Protein AF-A0A350IP08-F1 (afdb_monomer_lite)

Sequence (88 aa):
MPTPLLARRTGTVRVDGVWLQGQLDLRLLTLTAFAAEVPCDVATLRKALASGSISRRKAGDIFQALRRLPIEDGEIAYLLGVRQKTLL

Structure (mmCIF, N/CA/C/O backbone):
data_AF-A0A350IP08-F1
#
_entry.id   AF-A0A350IP08-F1
#
loop_
_atom_site.group_PDB
_atom_site.id
_atom_site.type_symbol
_atom_site.label_atom_id
_atom_site.label_alt_id
_atom_site.label_comp_id
_atom_site.label_asym_id
_atom_site.label_entity_id
_atom_site.label_seq_id
_atom_site.pdbx_PDB_ins_code
_atom_site.Cartn_x
_atom_site.Cartn_y
_atom_site.Cartn_z
_atom_site.occupancy
_atom_site.B_iso_or_equiv
_atom_site.auth_seq_id
_atom_site.auth_comp_id
_atom_site.auth_asym_id
_atom_site.auth_atom_id
_atom_site.pdbx_PDB_model_num
ATOM 1 N N . MET A 1 1 ? 44.537 -1.861 -1.650 1.00 40.47 1 MET A N 1
ATOM 2 C CA . MET A 1 1 ? 43.494 -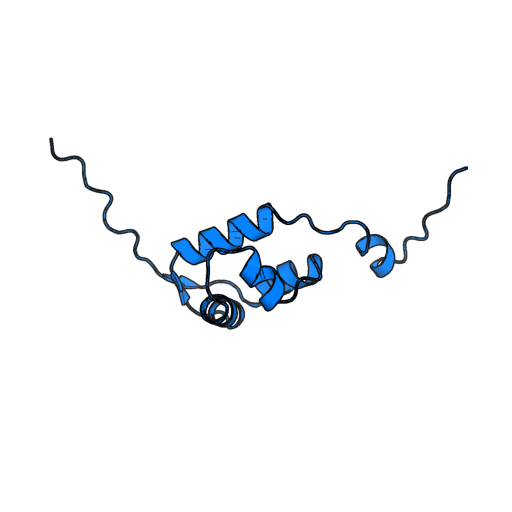2.901 -1.773 1.00 40.47 1 MET A CA 1
ATOM 3 C C . MET A 1 1 ? 42.216 -2.228 -2.237 1.00 40.47 1 MET A C 1
ATOM 5 O O . MET A 1 1 ? 41.800 -1.298 -1.558 1.00 40.47 1 MET A O 1
ATOM 9 N N . PRO A 1 2 ? 41.636 -2.591 -3.391 1.00 39.31 2 PRO A N 1
ATOM 10 C CA . PRO A 1 2 ? 40.382 -1.991 -3.812 1.00 39.31 2 PRO A CA 1
ATOM 11 C C . PRO A 1 2 ? 39.272 -2.531 -2.910 1.00 39.31 2 PRO A C 1
ATOM 13 O O . PRO A 1 2 ? 38.986 -3.727 -2.904 1.00 39.31 2 PRO A O 1
ATOM 16 N N . THR A 1 3 ? 38.672 -1.650 -2.115 1.00 37.91 3 THR A N 1
ATOM 17 C CA . THR A 1 3 ? 37.397 -1.899 -1.444 1.00 37.91 3 THR A CA 1
ATOM 18 C C . THR A 1 3 ? 36.431 -2.410 -2.511 1.00 37.91 3 THR A C 1
ATOM 20 O O . THR A 1 3 ? 36.274 -1.722 -3.525 1.00 37.91 3 THR A O 1
ATOM 23 N N . PRO A 1 4 ? 35.803 -3.590 -2.366 1.00 42.56 4 PRO A N 1
ATOM 24 C CA . PRO A 1 4 ? 34.784 -3.988 -3.314 1.00 42.56 4 PRO A CA 1
ATOM 25 C C . PRO A 1 4 ? 33.655 -2.974 -3.158 1.00 42.56 4 PRO A C 1
ATOM 27 O O . PRO A 1 4 ? 32.928 -2.984 -2.165 1.00 42.56 4 PRO A O 1
ATOM 30 N N . LEU A 1 5 ? 33.570 -2.038 -4.106 1.00 44.38 5 LEU A N 1
ATOM 31 C CA . LEU A 1 5 ? 32.436 -1.145 -4.267 1.00 44.38 5 LEU A CA 1
ATOM 32 C C . LEU A 1 5 ? 31.211 -2.046 -4.308 1.00 44.38 5 LEU A C 1
ATOM 34 O O . LEU A 1 5 ? 31.026 -2.768 -5.286 1.00 44.38 5 LEU A O 1
ATOM 38 N N . LEU A 1 6 ? 30.469 -2.052 -3.195 1.00 44.69 6 LEU A N 1
ATOM 39 C CA . LEU A 1 6 ? 29.225 -2.770 -2.945 1.00 44.69 6 LEU A CA 1
ATOM 40 C C . LEU A 1 6 ? 28.515 -3.050 -4.264 1.00 44.69 6 LEU A C 1
ATOM 42 O O . LEU A 1 6 ? 27.853 -2.173 -4.824 1.00 44.69 6 LEU A O 1
ATOM 46 N N . ALA A 1 7 ? 28.723 -4.263 -4.777 1.00 43.38 7 ALA A N 1
ATOM 47 C CA . ALA A 1 7 ? 28.179 -4.687 -6.046 1.00 43.38 7 ALA A CA 1
ATOM 48 C C . ALA A 1 7 ? 26.668 -4.458 -5.992 1.00 43.38 7 ALA A C 1
ATOM 50 O O . ALA A 1 7 ? 25.961 -5.059 -5.180 1.00 43.38 7 ALA A O 1
ATOM 51 N N . ARG A 1 8 ? 26.228 -3.491 -6.802 1.00 52.41 8 ARG A N 1
ATOM 52 C CA . ARG A 1 8 ? 24.853 -3.117 -7.138 1.00 52.41 8 ARG A CA 1
ATOM 53 C C . ARG A 1 8 ? 23.817 -4.126 -6.627 1.00 52.41 8 ARG A C 1
ATOM 55 O O . ARG A 1 8 ? 23.429 -5.050 -7.334 1.00 52.41 8 ARG A O 1
ATOM 62 N N . ARG A 1 9 ? 23.271 -3.904 -5.427 1.00 56.72 9 ARG A N 1
ATOM 63 C CA . ARG A 1 9 ? 22.028 -4.564 -4.981 1.00 56.72 9 ARG A CA 1
ATOM 64 C C . ARG A 1 9 ? 20.812 -3.917 -5.663 1.00 56.72 9 ARG A C 1
ATOM 66 O O . ARG A 1 9 ? 19.838 -3.555 -5.012 1.00 56.72 9 ARG A O 1
ATOM 73 N N . THR A 1 10 ? 20.852 -3.762 -6.985 1.00 61.28 10 THR A N 1
ATOM 74 C CA . THR A 1 10 ? 19.702 -3.379 -7.817 1.00 61.28 10 THR A CA 1
ATOM 75 C C . THR A 1 10 ? 18.872 -4.624 -8.109 1.00 61.28 10 THR A C 1
ATOM 77 O O . THR A 1 10 ? 18.828 -5.113 -9.231 1.00 61.28 10 THR A O 1
ATOM 80 N N . GLY A 1 11 ? 18.271 -5.185 -7.061 1.00 82.75 11 GLY A N 1
ATOM 81 C CA . GLY A 1 11 ? 17.327 -6.292 -7.174 1.00 82.75 11 GLY A CA 1
ATOM 82 C C . GLY A 1 11 ? 15.895 -5.785 -7.080 1.00 82.75 11 GLY A C 1
ATOM 83 O O . GLY A 1 11 ? 15.608 -4.849 -6.324 1.00 82.75 11 GLY A O 1
ATOM 84 N N . THR A 1 12 ? 14.990 -6.418 -7.820 1.00 89.19 12 THR A N 1
ATOM 85 C CA . THR A 1 12 ? 13.558 -6.291 -7.557 1.00 89.19 12 THR A CA 1
ATOM 86 C C . THR A 1 12 ? 13.118 -7.331 -6.535 1.00 89.19 12 THR A C 1
ATOM 88 O O . THR A 1 12 ? 13.652 -8.437 -6.501 1.00 89.19 12 THR A O 1
ATOM 91 N N . VAL A 1 13 ? 12.140 -6.984 -5.711 1.00 90.62 13 VAL A N 1
ATOM 92 C CA . VAL A 1 13 ? 11.479 -7.882 -4.764 1.00 90.62 13 VAL A CA 1
ATOM 93 C C . VAL A 1 13 ? 9.980 -7.829 -5.013 1.00 90.62 13 VAL A C 1
ATOM 95 O O . VAL A 1 13 ? 9.446 -6.777 -5.370 1.00 90.62 13 VAL A O 1
ATOM 98 N N . ARG A 1 14 ? 9.309 -8.965 -4.841 1.00 88.56 14 ARG A N 1
ATOM 99 C CA . ARG A 1 14 ? 7.851 -9.013 -4.792 1.00 88.56 14 ARG A CA 1
ATOM 100 C C . ARG A 1 14 ? 7.416 -8.613 -3.386 1.00 88.56 14 ARG A C 1
ATOM 102 O O . ARG A 1 14 ? 7.947 -9.141 -2.412 1.00 88.56 14 ARG A O 1
ATOM 109 N N . VAL A 1 15 ? 6.488 -7.670 -3.304 1.00 86.81 15 VAL A N 1
ATOM 110 C CA . VAL A 1 15 ? 5.779 -7.346 -2.063 1.00 86.81 15 VAL A CA 1
ATOM 111 C C . VAL A 1 15 ? 4.502 -8.174 -2.040 1.00 86.81 15 VAL A C 1
ATOM 113 O O . VAL A 1 15 ? 3.887 -8.368 -3.086 1.00 86.81 15 VAL A O 1
ATOM 116 N N . ASP A 1 16 ? 4.132 -8.692 -0.874 1.00 88.56 16 ASP A N 1
ATOM 117 C CA . ASP A 1 16 ? 2.820 -9.299 -0.681 1.00 88.56 16 ASP A CA 1
ATOM 118 C C . ASP A 1 16 ? 1.774 -8.178 -0.615 1.00 88.56 16 ASP A C 1
ATOM 120 O O . ASP A 1 16 ? 1.741 -7.389 0.333 1.00 88.56 16 ASP A O 1
ATOM 124 N N . GLY A 1 17 ? 0.964 -8.076 -1.669 1.00 87.88 17 GLY A N 1
ATOM 125 C CA . GLY A 1 17 ? -0.055 -7.045 -1.795 1.00 87.88 17 GLY A CA 1
ATOM 126 C C . GLY A 1 17 ? -1.192 -7.178 -0.784 1.00 87.88 17 GLY A C 1
ATOM 127 O O . GLY A 1 17 ? -1.712 -6.160 -0.336 1.00 87.88 17 GLY A O 1
ATOM 128 N N . VAL A 1 18 ? -1.533 -8.406 -0.372 1.00 91.25 18 VAL A N 1
ATOM 129 C CA . VAL A 1 18 ? -2.573 -8.660 0.639 1.00 91.25 18 VAL A CA 1
ATOM 130 C C . VAL A 1 18 ? -2.081 -8.194 2.003 1.00 91.25 18 VAL A C 1
ATOM 132 O O . VAL A 1 18 ? -2.791 -7.481 2.710 1.00 91.25 18 VAL A O 1
ATOM 135 N N . TRP A 1 19 ? -0.835 -8.529 2.344 1.00 91.31 19 TRP A N 1
ATOM 136 C CA . TRP A 1 19 ? -0.199 -8.019 3.557 1.00 91.31 19 TRP A CA 1
ATOM 137 C C . TRP A 1 19 ? -0.130 -6.486 3.562 1.00 91.31 19 TRP A C 1
ATOM 139 O O . TRP A 1 19 ? -0.474 -5.861 4.565 1.00 91.31 19 TRP A O 1
ATOM 149 N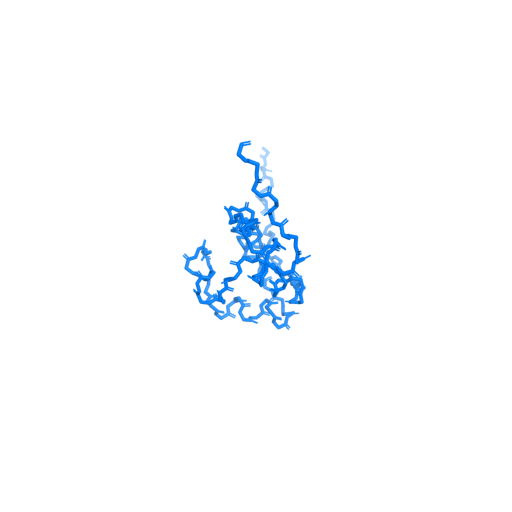 N . LEU A 1 20 ? 0.287 -5.874 2.447 1.00 90.44 20 LEU A N 1
ATOM 150 C CA . LEU A 1 20 ? 0.395 -4.419 2.342 1.00 90.44 20 LEU A CA 1
ATOM 151 C C . LEU A 1 20 ? -0.970 -3.743 2.504 1.00 90.44 20 LEU A C 1
ATOM 153 O O . LEU A 1 20 ? -1.065 -2.766 3.242 1.00 90.44 20 LEU A O 1
ATOM 157 N N . GLN A 1 21 ? -2.017 -4.276 1.868 1.00 91.38 21 GLN A N 1
ATOM 158 C CA . GLN A 1 21 ? -3.381 -3.775 2.031 1.00 91.38 21 GLN A CA 1
ATOM 159 C C . GLN A 1 21 ? -3.822 -3.855 3.497 1.00 91.38 21 GLN A C 1
ATOM 161 O O . GLN A 1 21 ? -4.233 -2.844 4.055 1.00 91.38 21 GLN A O 1
ATOM 166 N N . GLY A 1 22 ? -3.617 -4.997 4.162 1.00 89.00 22 GLY A N 1
ATOM 167 C CA . GLY A 1 22 ? -3.959 -5.144 5.578 1.00 89.00 22 GLY A CA 1
ATOM 168 C C . GLY A 1 22 ? -3.227 -4.150 6.488 1.00 89.00 22 GLY A C 1
ATOM 169 O O . GLY A 1 22 ? -3.798 -3.662 7.457 1.00 89.00 22 GLY A O 1
ATOM 170 N N . GLN A 1 23 ? -1.976 -3.789 6.176 1.00 89.12 23 GLN A N 1
ATOM 171 C CA . GLN A 1 23 ? -1.250 -2.760 6.932 1.00 89.12 23 GLN A CA 1
ATOM 172 C C . GLN A 1 23 ? -1.821 -1.349 6.748 1.00 89.12 23 GLN A C 1
ATOM 174 O O . GLN A 1 23 ? -1.741 -0.549 7.684 1.00 89.12 23 GLN A O 1
ATOM 179 N N . LEU A 1 24 ? -2.355 -1.042 5.565 1.00 90.12 24 LEU A N 1
ATOM 180 C CA . LEU A 1 24 ? -3.029 0.225 5.290 1.00 90.12 24 LEU A CA 1
ATOM 181 C C . LEU A 1 24 ? -4.393 0.280 5.978 1.00 90.12 24 LEU A C 1
ATOM 183 O O . LEU A 1 24 ? -4.692 1.276 6.632 1.00 90.12 24 LEU A O 1
ATOM 187 N N . ASP A 1 25 ? -5.156 -0.811 5.911 1.00 89.38 25 ASP A N 1
ATOM 188 C CA . ASP A 1 25 ? -6.474 -0.926 6.539 1.00 89.38 25 ASP A CA 1
ATOM 189 C C . ASP A 1 25 ? -6.383 -0.771 8.061 1.00 89.38 25 ASP A C 1
ATOM 191 O O . ASP A 1 25 ? -7.136 -0.001 8.648 1.00 89.38 25 ASP A O 1
ATOM 195 N N . LEU A 1 26 ? -5.394 -1.411 8.699 1.00 86.69 26 LEU A N 1
ATOM 196 C CA . LEU A 1 26 ? -5.132 -1.264 10.139 1.00 86.69 26 LEU A CA 1
ATOM 197 C C . LEU A 1 26 ? -4.836 0.181 10.564 1.00 86.69 26 LEU A C 1
ATOM 199 O O . LEU A 1 26 ? -4.974 0.516 11.733 1.00 86.69 26 LEU A O 1
ATOM 203 N N . ARG A 1 27 ? -4.387 1.026 9.636 1.00 86.88 27 ARG A N 1
ATOM 204 C CA . ARG A 1 27 ? -4.066 2.436 9.888 1.00 86.88 27 ARG A CA 1
ATOM 205 C C . ARG A 1 27 ? -5.124 3.380 9.331 1.00 86.88 27 ARG A C 1
ATOM 207 O O . ARG A 1 27 ? -4.905 4.584 9.354 1.00 86.88 27 ARG A O 1
ATOM 214 N N . LEU A 1 28 ? -6.213 2.843 8.771 1.00 87.38 28 LEU A N 1
ATOM 215 C CA . LEU A 1 28 ? -7.258 3.604 8.079 1.00 87.38 28 LEU A CA 1
ATOM 216 C C . LEU A 1 28 ? -6.686 4.528 6.989 1.00 87.38 28 LEU A C 1
ATOM 218 O O . LEU A 1 28 ? -7.242 5.578 6.664 1.00 87.38 28 LEU A O 1
ATOM 222 N N . LEU A 1 29 ? -5.547 4.140 6.410 1.00 87.94 29 LEU A N 1
ATOM 223 C CA . LEU A 1 29 ? -4.832 4.952 5.440 1.00 87.94 29 LEU A CA 1
ATOM 224 C C . LEU A 1 29 ? -5.224 4.550 4.030 1.00 87.94 29 LEU A C 1
ATOM 226 O O . LEU A 1 29 ? -5.015 3.423 3.586 1.00 87.94 29 LEU A O 1
ATOM 230 N N . THR A 1 30 ? -5.710 5.523 3.265 1.00 90.19 30 THR A N 1
ATOM 231 C CA . THR A 1 30 ? -5.824 5.346 1.818 1.00 90.19 30 THR A CA 1
ATOM 232 C C . THR A 1 30 ? -4.436 5.231 1.189 1.00 90.19 30 THR A C 1
ATOM 234 O O . THR A 1 30 ? -3.457 5.797 1.683 1.00 90.19 30 THR A O 1
ATOM 237 N N . LEU A 1 31 ? -4.347 4.563 0.036 1.00 89.62 31 LEU A N 1
ATOM 238 C CA . LEU A 1 31 ? -3.097 4.473 -0.724 1.00 89.62 31 LEU A CA 1
ATOM 239 C C . LEU A 1 31 ? -2.495 5.857 -1.017 1.00 89.62 31 LEU A C 1
ATOM 241 O O . LEU A 1 31 ? -1.280 6.026 -0.993 1.00 89.62 31 LEU A O 1
ATOM 245 N N . THR A 1 32 ? -3.347 6.838 -1.314 1.00 89.69 32 THR A N 1
ATOM 246 C CA . THR A 1 32 ? -2.947 8.206 -1.656 1.00 89.69 32 THR A CA 1
ATOM 247 C C . THR A 1 32 ? -2.402 8.951 -0.442 1.00 89.69 32 THR A C 1
ATOM 249 O O . THR A 1 32 ? -1.394 9.637 -0.568 1.00 89.69 32 THR A O 1
ATOM 252 N N . ALA A 1 33 ? -3.030 8.780 0.727 1.00 88.25 33 ALA A N 1
ATOM 253 C CA . ALA A 1 33 ? -2.533 9.334 1.984 1.00 88.25 33 ALA A CA 1
ATOM 254 C C . ALA A 1 33 ? -1.188 8.701 2.362 1.00 88.25 33 ALA A C 1
ATOM 256 O O . ALA A 1 33 ? -0.227 9.407 2.640 1.00 88.25 33 ALA A O 1
ATOM 257 N N . PHE A 1 34 ? -1.071 7.375 2.253 1.00 90.88 34 PHE A N 1
ATOM 258 C CA . PHE A 1 34 ? 0.194 6.686 2.497 1.00 90.88 34 PHE A CA 1
ATOM 259 C C . PHE A 1 34 ? 1.300 7.115 1.520 1.00 90.88 34 PHE A C 1
ATOM 261 O O . PHE A 1 34 ? 2.452 7.256 1.915 1.00 90.88 34 PHE A O 1
ATOM 268 N N . ALA A 1 35 ? 0.969 7.381 0.254 1.00 91.25 35 ALA A N 1
ATOM 269 C CA . ALA A 1 35 ? 1.933 7.872 -0.730 1.00 91.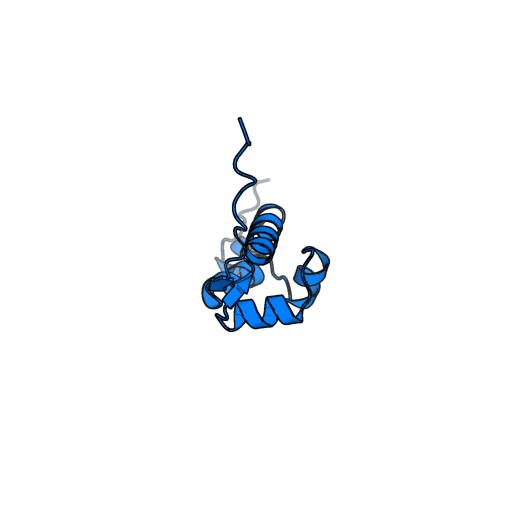25 35 ALA A CA 1
ATOM 270 C C . ALA A 1 35 ? 2.543 9.237 -0.375 1.00 91.25 35 ALA A C 1
ATOM 272 O O . ALA A 1 35 ? 3.648 9.523 -0.824 1.00 91.25 35 ALA A O 1
ATOM 273 N N . ALA A 1 36 ? 1.856 10.065 0.419 1.00 88.88 36 ALA A N 1
ATOM 274 C CA . ALA A 1 36 ? 2.414 11.323 0.912 1.00 88.88 36 ALA A CA 1
ATOM 275 C C . AL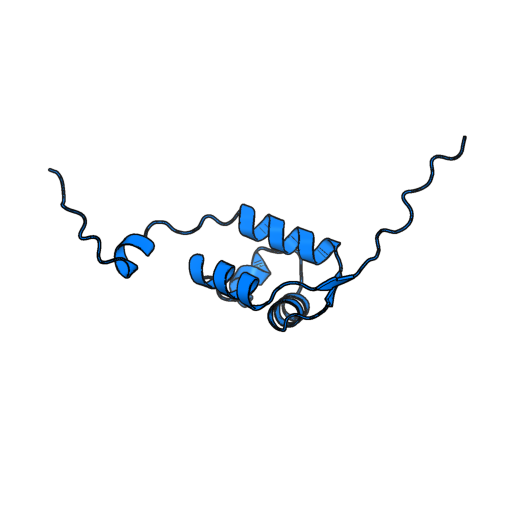A A 1 36 ? 3.517 11.100 1.966 1.00 88.88 36 ALA A C 1
ATOM 277 O O . ALA A 1 36 ? 4.428 11.914 2.086 1.00 88.88 36 ALA A O 1
ATOM 278 N N . GLU A 1 37 ? 3.471 9.967 2.673 1.00 85.81 37 GLU A N 1
ATOM 279 C CA . GLU A 1 37 ? 4.380 9.621 3.775 1.00 85.81 37 GLU A CA 1
ATOM 280 C C . GLU A 1 37 ? 5.614 8.824 3.325 1.00 85.81 37 GLU A C 1
ATOM 282 O O . GLU A 1 37 ? 6.574 8.647 4.082 1.00 85.81 37 GLU A O 1
ATOM 287 N N . VAL A 1 38 ? 5.606 8.308 2.092 1.00 88.50 38 VAL A N 1
ATOM 288 C CA . VAL A 1 38 ? 6.680 7.458 1.568 1.00 88.50 38 VAL A CA 1
ATOM 289 C C . VAL A 1 38 ? 7.382 8.163 0.412 1.00 88.50 38 VAL A C 1
ATOM 291 O O . VAL A 1 38 ? 6.714 8.671 -0.485 1.00 88.50 38 VAL A O 1
ATOM 294 N N . PRO A 1 39 ? 8.725 8.121 0.326 1.00 83.44 39 PRO A N 1
ATOM 295 C CA . PRO A 1 39 ? 9.464 8.583 -0.849 1.00 83.44 39 PRO A CA 1
ATOM 296 C C . PRO A 1 39 ? 9.315 7.608 -2.038 1.00 83.44 39 PRO A C 1
ATOM 298 O O . PRO A 1 39 ? 10.293 7.133 -2.620 1.00 83.44 39 PRO A O 1
ATOM 301 N N . CYS A 1 40 ? 8.078 7.275 -2.407 1.00 82.81 40 CYS A N 1
ATOM 302 C CA . CYS A 1 40 ? 7.741 6.481 -3.577 1.00 82.81 40 CYS A CA 1
ATOM 303 C C . CYS A 1 40 ? 6.423 6.958 -4.200 1.00 82.81 40 CYS A C 1
ATOM 305 O O . CYS A 1 40 ? 5.501 7.394 -3.523 1.00 82.81 40 CYS A O 1
ATOM 307 N N . ASP A 1 41 ? 6.343 6.869 -5.520 1.00 87.19 41 ASP A N 1
ATOM 308 C CA . ASP A 1 41 ? 5.192 7.279 -6.311 1.00 87.19 41 ASP A CA 1
ATOM 309 C C . ASP A 1 41 ? 4.003 6.317 -6.157 1.00 87.19 41 ASP A C 1
ATOM 311 O O . ASP A 1 41 ? 4.171 5.099 -6.032 1.00 87.19 41 ASP A O 1
ATOM 315 N N . VAL A 1 42 ? 2.784 6.856 -6.275 1.00 90.88 42 VAL A N 1
ATOM 316 C CA . VAL A 1 42 ? 1.525 6.088 -6.202 1.00 90.88 42 VAL A CA 1
ATOM 317 C C . VAL A 1 42 ? 1.523 4.909 -7.182 1.00 90.88 42 VAL A C 1
ATOM 319 O O . VAL A 1 42 ? 1.009 3.840 -6.859 1.00 90.88 42 VAL A O 1
ATOM 322 N N . ALA A 1 43 ? 2.129 5.055 -8.366 1.00 92.56 43 ALA A N 1
ATOM 323 C CA . ALA A 1 43 ? 2.220 3.971 -9.343 1.00 92.56 43 ALA A CA 1
ATOM 324 C C . ALA A 1 43 ? 3.044 2.777 -8.823 1.00 92.56 43 ALA A C 1
ATOM 326 O O . ALA A 1 43 ? 2.655 1.626 -9.031 1.00 92.56 43 ALA A O 1
ATOM 327 N N . THR A 1 44 ? 4.133 3.022 -8.087 1.00 92.44 44 THR A N 1
ATOM 328 C CA . THR A 1 44 ? 4.888 1.948 -7.421 1.00 92.44 44 THR A CA 1
ATOM 329 C C . THR A 1 44 ? 4.060 1.298 -6.322 1.00 92.44 44 THR A C 1
ATOM 331 O O . THR A 1 44 ? 4.047 0.072 -6.238 1.00 92.44 44 THR A O 1
ATOM 334 N N . LEU A 1 45 ? 3.346 2.075 -5.507 1.00 93.00 45 LEU A N 1
ATOM 335 C CA . LEU A 1 45 ? 2.493 1.519 -4.453 1.00 93.00 45 LEU A CA 1
ATOM 336 C C . LEU A 1 45 ? 1.367 0.652 -5.026 1.00 93.00 45 LEU A C 1
ATOM 338 O O . LEU A 1 45 ? 1.158 -0.461 -4.554 1.00 93.00 45 LEU A O 1
ATOM 342 N N . ARG A 1 46 ? 0.717 1.093 -6.110 1.00 95.12 46 ARG A N 1
ATOM 343 C CA . ARG A 1 46 ? -0.263 0.278 -6.851 1.00 95.12 46 ARG A CA 1
ATOM 344 C C . ARG A 1 46 ? 0.354 -1.016 -7.368 1.00 95.12 46 ARG A C 1
ATOM 346 O O . ARG A 1 46 ? -0.253 -2.076 -7.257 1.00 95.12 46 ARG A O 1
ATOM 353 N N . LYS A 1 47 ? 1.576 -0.948 -7.902 1.00 94.31 47 LYS A N 1
ATOM 354 C CA . LYS A 1 47 ? 2.305 -2.139 -8.351 1.00 94.31 47 LYS A CA 1
ATOM 355 C C . LYS A 1 47 ? 2.608 -3.093 -7.192 1.00 94.31 47 LYS A C 1
ATOM 357 O O . LYS A 1 47 ? 2.510 -4.301 -7.378 1.00 94.31 47 LYS A O 1
ATOM 362 N N . ALA A 1 48 ? 2.967 -2.569 -6.022 1.00 92.38 48 ALA A N 1
ATOM 363 C CA . ALA A 1 48 ? 3.208 -3.363 -4.821 1.00 92.38 48 ALA A CA 1
ATOM 364 C C . ALA A 1 48 ? 1.918 -4.025 -4.306 1.00 92.38 48 ALA A C 1
ATOM 366 O O . ALA A 1 48 ? 1.936 -5.216 -4.012 1.00 92.38 48 ALA A O 1
ATOM 367 N N . LEU A 1 49 ? 0.795 -3.294 -4.283 1.00 93.31 49 LEU A N 1
ATOM 368 C CA . LEU A 1 49 ? -0.529 -3.833 -3.944 1.00 93.31 49 LEU A CA 1
ATOM 369 C C . LEU A 1 49 ? -0.987 -4.932 -4.908 1.00 93.31 49 LEU A C 1
ATOM 371 O O . LEU A 1 49 ? -1.599 -5.907 -4.491 1.00 93.31 49 LEU A O 1
ATOM 375 N N . ALA A 1 50 ? -0.647 -4.825 -6.191 1.00 93.81 50 ALA A N 1
ATOM 376 C CA . ALA A 1 50 ? -0.912 -5.869 -7.180 1.00 93.81 50 ALA A CA 1
ATOM 377 C C . ALA A 1 50 ? 0.060 -7.069 -7.084 1.00 93.81 50 ALA A C 1
ATOM 379 O O . ALA A 1 50 ? 0.181 -7.844 -8.034 1.00 93.81 50 ALA A O 1
ATOM 380 N N . SER A 1 51 ? 0.807 -7.209 -5.981 1.00 88.94 51 SER A N 1
ATOM 381 C CA . SER A 1 51 ? 1.842 -8.236 -5.781 1.00 88.94 51 SER A CA 1
ATOM 382 C C . SER A 1 51 ? 2.913 -8.259 -6.885 1.00 88.94 51 SER A C 1
ATOM 384 O O . SER A 1 51 ? 3.492 -9.298 -7.239 1.00 88.94 51 SER A O 1
ATOM 386 N N . GLY A 1 52 ? 3.178 -7.088 -7.463 1.00 87.88 52 GLY A N 1
ATOM 387 C CA . GLY A 1 52 ? 4.185 -6.878 -8.488 1.00 87.88 52 GLY A CA 1
ATOM 388 C C . GLY A 1 52 ? 5.590 -6.711 -7.909 1.00 87.88 52 GLY A C 1
ATOM 389 O O . GLY A 1 52 ? 5.794 -6.369 -6.744 1.00 87.88 52 GLY A O 1
ATOM 390 N N . SER A 1 53 ? 6.593 -6.921 -8.761 1.00 91.00 53 SER A N 1
ATOM 391 C CA . SER A 1 53 ? 7.996 -6.720 -8.391 1.00 91.00 53 SER A CA 1
ATOM 392 C C . SER A 1 53 ? 8.376 -5.234 -8.426 1.00 91.00 53 SER A C 1
ATOM 394 O O . SER A 1 53 ? 8.265 -4.579 -9.471 1.00 91.00 53 SER A O 1
ATOM 396 N N . ILE A 1 54 ? 8.875 -4.707 -7.308 1.00 91.88 54 ILE A N 1
ATOM 397 C CA . ILE A 1 54 ? 9.385 -3.331 -7.157 1.00 91.88 54 ILE A CA 1
ATOM 398 C C . ILE A 1 54 ? 10.858 -3.346 -6.746 1.00 91.88 54 ILE A C 1
ATOM 400 O O . ILE A 1 54 ? 11.392 -4.391 -6.383 1.00 91.88 54 ILE A O 1
ATOM 404 N N . SER A 1 55 ? 11.558 -2.212 -6.807 1.00 92.50 55 SER A N 1
ATOM 405 C CA . SER A 1 55 ? 12.955 -2.178 -6.361 1.00 92.50 55 SER A CA 1
ATOM 406 C C . SER A 1 55 ? 13.054 -2.436 -4.855 1.00 92.50 55 SER A C 1
ATOM 408 O O . SER A 1 55 ? 12.221 -1.976 -4.072 1.00 92.50 55 SER A O 1
ATOM 410 N N . ARG A 1 56 ? 14.110 -3.139 -4.429 1.00 89.38 56 ARG A N 1
ATOM 411 C CA . ARG A 1 56 ? 14.355 -3.420 -3.005 1.00 89.38 56 ARG A CA 1
ATOM 412 C C . ARG A 1 56 ? 14.427 -2.150 -2.151 1.00 89.38 56 ARG A C 1
ATOM 414 O O . ARG A 1 56 ? 13.997 -2.174 -1.006 1.00 89.38 56 ARG A O 1
ATOM 421 N N . ARG A 1 57 ? 14.940 -1.050 -2.715 1.00 91.12 57 ARG A N 1
ATOM 422 C CA . ARG A 1 57 ? 14.968 0.260 -2.048 1.00 91.12 57 ARG A CA 1
ATOM 423 C C . ARG A 1 57 ? 13.553 0.748 -1.736 1.00 91.12 57 ARG A C 1
ATOM 425 O O . ARG A 1 57 ? 13.252 0.950 -0.570 1.00 91.12 57 ARG A O 1
ATOM 432 N N . LYS A 1 58 ? 12.673 0.803 -2.746 1.00 91.75 58 LYS A N 1
ATOM 433 C CA . LYS A 1 58 ? 11.278 1.234 -2.567 1.00 91.75 58 LYS A CA 1
ATOM 434 C C . LYS A 1 58 ? 10.515 0.325 -1.596 1.00 91.75 58 LYS A C 1
ATOM 436 O O . LYS A 1 58 ? 9.749 0.816 -0.781 1.00 91.75 58 LYS A O 1
ATOM 441 N N . ALA A 1 59 ? 10.761 -0.988 -1.627 1.00 89.69 59 ALA A N 1
ATOM 442 C CA . ALA A 1 59 ? 10.188 -1.909 -0.640 1.00 89.69 59 ALA A CA 1
ATOM 443 C C . ALA A 1 59 ? 10.649 -1.596 0.796 1.00 89.69 59 ALA A C 1
ATOM 445 O O . ALA A 1 59 ? 9.848 -1.637 1.727 1.00 89.69 59 ALA A O 1
ATOM 446 N N . GLY A 1 60 ? 11.928 -1.251 0.973 1.00 90.75 60 GLY A N 1
ATOM 447 C CA . GLY A 1 60 ? 12.463 -0.796 2.256 1.00 90.75 60 GLY A CA 1
ATOM 448 C C . GLY A 1 60 ? 11.835 0.517 2.724 1.00 90.75 60 GLY A C 1
ATOM 449 O O . GLY A 1 60 ? 11.494 0.630 3.898 1.00 90.75 60 GLY A O 1
ATOM 450 N N . ASP A 1 61 ? 11.632 1.467 1.810 1.00 91.50 61 ASP A N 1
ATOM 451 C CA . ASP A 1 61 ? 10.994 2.753 2.107 1.00 91.50 61 ASP A CA 1
ATOM 452 C C . ASP A 1 61 ? 9.542 2.558 2.584 1.00 91.50 61 ASP A C 1
ATOM 454 O O . ASP A 1 61 ? 9.159 3.105 3.617 1.00 91.50 61 ASP A O 1
ATOM 458 N N . ILE A 1 62 ? 8.768 1.696 1.907 1.00 90.62 62 ILE A N 1
ATOM 459 C CA . ILE A 1 62 ? 7.403 1.309 2.314 1.00 90.62 62 ILE A CA 1
ATOM 460 C C . ILE A 1 62 ? 7.404 0.712 3.725 1.00 90.62 62 ILE A C 1
ATOM 462 O O . ILE A 1 62 ? 6.627 1.127 4.583 1.00 90.62 62 ILE A O 1
ATOM 466 N N . PHE A 1 63 ? 8.293 -0.251 3.986 1.00 89.31 63 PHE A N 1
ATOM 467 C CA . PHE A 1 63 ? 8.367 -0.908 5.291 1.00 89.31 63 PHE A CA 1
ATOM 468 C C . PHE A 1 63 ? 8.760 0.069 6.406 1.00 89.31 63 PHE A C 1
ATOM 470 O O . PHE A 1 63 ? 8.203 0.022 7.502 1.00 89.31 63 PHE A O 1
ATOM 477 N N . GLN A 1 64 ? 9.701 0.978 6.139 1.00 89.81 64 GLN A N 1
ATOM 478 C CA . GLN A 1 64 ? 10.074 2.004 7.108 1.00 89.81 64 GLN A CA 1
ATOM 479 C C . GLN A 1 64 ? 8.938 2.986 7.388 1.00 89.81 64 GLN A C 1
ATOM 481 O O . GLN A 1 64 ? 8.753 3.345 8.547 1.00 89.81 64 GLN A O 1
ATOM 486 N N . ALA A 1 65 ? 8.181 3.401 6.372 1.00 90.50 65 ALA A N 1
ATOM 487 C CA . ALA A 1 65 ? 7.036 4.283 6.566 1.00 90.50 65 ALA A CA 1
ATOM 488 C C . ALA A 1 65 ? 5.957 3.619 7.434 1.00 90.50 65 ALA A C 1
ATOM 490 O O . ALA A 1 65 ? 5.540 4.194 8.436 1.00 90.50 65 ALA A O 1
ATOM 491 N N . LEU A 1 66 ? 5.600 2.362 7.147 1.00 88.62 66 LEU A N 1
ATOM 492 C CA . LEU A 1 66 ? 4.648 1.599 7.967 1.00 88.62 66 LEU A CA 1
ATOM 493 C C . LEU A 1 66 ? 5.100 1.451 9.426 1.00 88.62 66 LEU A C 1
ATOM 495 O O . LEU A 1 66 ? 4.269 1.460 10.329 1.00 88.62 66 LEU A O 1
ATOM 499 N N . ARG A 1 67 ? 6.410 1.338 9.681 1.00 86.50 67 ARG A N 1
ATOM 500 C CA . ARG A 1 67 ? 6.950 1.296 11.050 1.00 86.50 67 ARG A CA 1
ATOM 501 C C . ARG A 1 67 ? 6.837 2.621 11.803 1.00 86.50 67 ARG A C 1
ATOM 503 O O . ARG A 1 67 ? 6.840 2.593 13.028 1.00 86.50 67 ARG A O 1
ATOM 510 N N . ARG A 1 68 ? 6.816 3.756 11.101 1.00 87.94 68 ARG A N 1
ATOM 511 C CA . ARG A 1 68 ? 6.700 5.093 11.711 1.00 87.94 68 ARG A CA 1
ATOM 512 C C . ARG A 1 6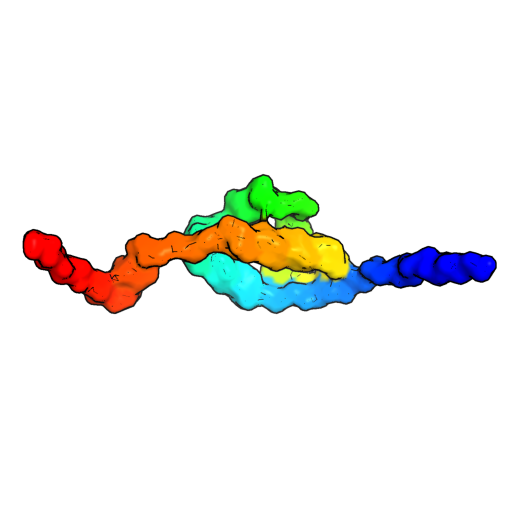8 ? 5.251 5.488 11.963 1.00 87.94 68 ARG A C 1
ATOM 514 O O . ARG A 1 68 ? 5.009 6.327 12.820 1.00 87.94 68 ARG A O 1
ATOM 521 N N . LEU A 1 69 ? 4.321 4.890 11.224 1.00 84.88 69 LEU A N 1
ATOM 522 C CA . LEU A 1 69 ? 2.892 5.123 11.359 1.00 84.88 69 LEU A CA 1
ATOM 523 C C . LEU A 1 69 ? 2.332 4.136 12.395 1.00 84.88 69 LEU A C 1
ATOM 525 O O . LEU A 1 69 ? 2.254 2.937 12.090 1.00 84.88 69 LEU A O 1
ATOM 529 N N . PRO A 1 70 ? 2.001 4.587 13.619 1.00 78.56 70 PRO A N 1
ATOM 530 C CA . PRO A 1 70 ? 1.378 3.721 14.609 1.00 78.56 70 PRO A CA 1
ATOM 531 C C . PRO A 1 70 ? 0.028 3.221 14.085 1.00 78.56 70 PRO A C 1
ATOM 533 O O . PRO A 1 70 ? -0.629 3.880 13.282 1.00 78.56 70 PRO A O 1
ATOM 536 N N . ILE A 1 71 ? -0.363 2.028 14.520 1.00 76.38 71 ILE A N 1
ATOM 537 C CA . ILE A 1 71 ? -1.740 1.561 14.364 1.00 76.38 71 ILE A CA 1
ATOM 538 C C . ILE A 1 71 ? -2.545 2.360 15.386 1.00 76.38 71 ILE A C 1
ATOM 540 O O . ILE A 1 71 ? -2.165 2.399 16.556 1.00 76.38 71 ILE A O 1
ATOM 544 N N . GLU A 1 72 ? -3.590 3.059 14.953 1.00 65.19 72 GLU A N 1
ATOM 545 C CA . GLU A 1 72 ? -4.435 3.806 15.879 1.00 65.19 72 GLU A CA 1
ATOM 546 C C . GLU A 1 72 ? -5.209 2.805 16.753 1.00 65.19 72 GLU A C 1
ATOM 548 O O . GLU A 1 72 ? -6.241 2.262 16.363 1.00 65.19 72 GLU A O 1
ATOM 553 N N . ASP A 1 73 ? -4.702 2.556 17.965 1.00 55.62 73 ASP A N 1
ATOM 554 C CA . ASP A 1 73 ? -5.318 1.678 18.975 1.00 55.62 73 ASP A CA 1
ATOM 555 C C . ASP A 1 73 ? -6.744 2.125 19.381 1.00 55.62 73 ASP A C 1
ATOM 557 O O . ASP A 1 73 ? -7.470 1.388 20.051 1.00 55.62 73 ASP A O 1
ATOM 561 N N . GLY A 1 74 ? -7.176 3.320 18.958 1.00 52.50 74 GLY A N 1
ATOM 562 C CA . GLY A 1 74 ? -8.487 3.896 19.261 1.00 52.50 74 GLY A CA 1
ATOM 563 C C . GLY A 1 74 ? -9.677 3.200 18.591 1.00 52.50 74 GLY A C 1
ATOM 564 O O . GLY A 1 74 ? -10.762 3.193 19.170 1.00 52.50 74 GLY A O 1
ATOM 565 N N . GLU A 1 75 ? -9.498 2.562 17.428 1.00 52.03 75 GLU A N 1
ATOM 566 C CA . GLU A 1 75 ? -10.613 1.937 16.688 1.00 52.03 75 GLU A CA 1
ATOM 567 C C . GLU A 1 75 ? -10.662 0.407 16.785 1.00 52.03 75 GLU A C 1
ATOM 569 O O . GLU A 1 75 ? -11.718 -0.194 16.570 1.00 52.03 75 GLU A O 1
ATOM 574 N N . ILE A 1 76 ? -9.580 -0.247 17.219 1.00 51.97 76 ILE A N 1
ATOM 575 C CA . ILE A 1 76 ? -9.605 -1.692 17.503 1.00 51.97 76 ILE A CA 1
ATOM 576 C C . ILE A 1 76 ? -10.613 -1.995 18.628 1.00 51.97 76 ILE A C 1
ATOM 578 O O . ILE A 1 76 ? -11.319 -3.000 18.569 1.00 51.97 76 ILE A O 1
ATOM 582 N N . ALA A 1 77 ? -10.773 -1.097 19.606 1.00 51.03 77 ALA A N 1
ATOM 583 C CA . ALA A 1 77 ? -11.812 -1.214 20.632 1.00 51.03 77 ALA A CA 1
ATOM 584 C C . ALA A 1 77 ? -13.242 -1.097 20.061 1.00 51.03 77 ALA A C 1
ATOM 586 O O . ALA A 1 77 ? -14.150 -1.778 20.545 1.00 51.03 77 ALA A O 1
ATOM 587 N N . TYR A 1 78 ? -13.435 -0.275 19.021 1.00 48.97 78 TYR A N 1
ATOM 588 C CA . TYR A 1 78 ? -14.721 -0.103 18.338 1.00 48.97 78 TYR A CA 1
ATOM 589 C C . TYR A 1 78 ? -15.083 -1.340 17.501 1.00 48.97 78 TYR A C 1
ATOM 591 O O . TYR A 1 78 ? -16.221 -1.804 17.548 1.00 48.97 78 TYR A O 1
ATOM 599 N N . LEU A 1 79 ? -14.102 -1.940 16.816 1.00 47.50 79 LEU A N 1
ATOM 600 C CA . LEU A 1 79 ? -14.288 -3.158 16.016 1.00 47.50 79 LEU A CA 1
ATOM 601 C C . LEU A 1 79 ? -14.385 -4.444 16.858 1.00 47.50 79 LEU A C 1
ATOM 603 O O . LEU A 1 79 ? -15.079 -5.378 16.462 1.00 47.50 79 LEU A O 1
ATOM 607 N N . LEU A 1 80 ? -13.741 -4.503 18.029 1.00 55.47 80 LEU A N 1
ATOM 608 C CA . LEU A 1 80 ? -13.803 -5.655 18.943 1.00 55.47 80 LEU A CA 1
ATOM 609 C C . LEU A 1 80 ? -14.965 -5.591 19.950 1.00 55.47 80 LEU A C 1
ATOM 611 O O . LEU A 1 80 ? -15.075 -6.467 20.808 1.00 55.47 80 LEU A O 1
ATOM 615 N N . GLY A 1 81 ? -15.833 -4.574 19.881 1.00 45.81 81 GLY A N 1
ATOM 616 C CA . GLY A 1 81 ? -16.994 -4.453 20.770 1.00 45.81 81 GLY A CA 1
ATOM 617 C C . GLY A 1 81 ? -16.633 -4.362 22.258 1.00 45.81 81 GLY A C 1
ATOM 618 O O . GLY A 1 81 ? -17.465 -4.656 23.122 1.00 45.81 81 GLY A O 1
ATOM 619 N N . VAL A 1 82 ? -15.400 -3.966 22.587 1.00 50.88 82 VAL A N 1
ATOM 620 C CA . VAL A 1 82 ? -14.964 -3.842 23.978 1.00 50.88 82 VAL A CA 1
ATOM 621 C C . VAL A 1 82 ? -15.506 -2.521 24.503 1.00 50.88 82 VAL A C 1
ATOM 623 O O . VAL A 1 82 ? -14.877 -1.471 24.395 1.00 50.88 82 VAL A O 1
ATOM 626 N N . ARG A 1 83 ? -16.719 -2.576 25.066 1.00 44.34 83 ARG A N 1
ATOM 627 C CA . ARG A 1 83 ? -17.289 -1.507 25.892 1.00 44.34 83 ARG A CA 1
ATOM 628 C C . ARG A 1 83 ? -16.223 -1.076 26.902 1.00 44.34 83 ARG A C 1
ATOM 630 O O . ARG A 1 83 ? -15.927 -1.825 27.834 1.00 44.34 83 ARG A O 1
ATOM 637 N N . GLN A 1 84 ? -15.671 0.126 26.741 1.00 49.94 84 GLN A N 1
ATOM 638 C CA . GLN A 1 84 ? -14.924 0.764 27.815 1.00 49.94 84 GLN A CA 1
ATOM 639 C C . GLN A 1 84 ? -15.885 0.909 28.995 1.00 49.94 84 GLN A C 1
ATOM 641 O O . GLN A 1 84 ? -16.822 1.708 28.969 1.00 49.94 84 GLN A O 1
ATOM 646 N N . LYS A 1 85 ? -15.694 0.082 30.024 1.00 45.38 85 LYS A N 1
ATOM 647 C CA . LYS A 1 85 ? -16.256 0.352 31.340 1.00 45.38 85 LYS A CA 1
ATOM 648 C C . LYS A 1 85 ? -15.483 1.553 31.866 1.00 45.38 85 LYS A C 1
ATOM 650 O O . LYS A 1 85 ? -14.339 1.419 32.286 1.00 45.38 85 LYS A O 1
ATOM 655 N N . THR A 1 86 ? -16.108 2.719 31.768 1.00 46.25 86 THR A N 1
ATOM 656 C CA . THR A 1 86 ? -15.731 3.935 32.480 1.00 46.25 86 THR A CA 1
ATOM 657 C C . THR A 1 86 ? -15.435 3.571 33.933 1.00 46.25 86 THR A C 1
ATOM 659 O O . THR A 1 86 ? -16.327 3.104 34.643 1.00 4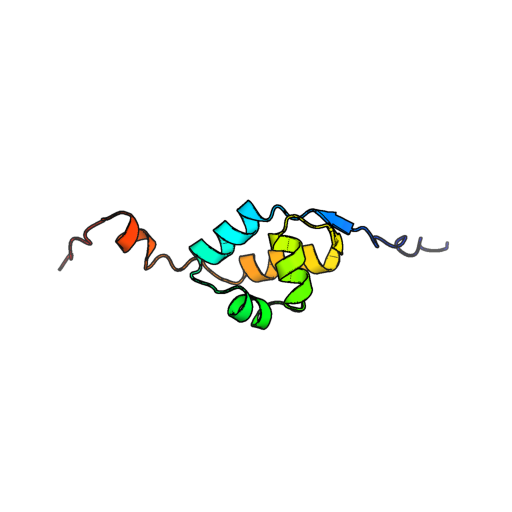6.25 86 THR A O 1
ATOM 662 N N . LEU A 1 87 ? -14.187 3.740 34.357 1.00 41.66 87 LEU A N 1
ATOM 663 C CA . LEU A 1 87 ? -13.849 3.797 35.770 1.00 41.66 87 LEU A CA 1
ATOM 664 C C . LEU A 1 87 ? -13.727 5.277 36.125 1.00 41.66 87 LEU A C 1
ATOM 666 O O . LEU A 1 87 ? -12.802 5.956 35.681 1.00 41.66 87 LEU A O 1
ATOM 670 N N . LEU A 1 88 ? -14.766 5.745 36.822 1.00 44.16 88 LEU A N 1
ATOM 671 C CA . LEU A 1 88 ? -14.710 6.875 37.745 1.00 44.16 88 LEU A CA 1
ATOM 672 C C . LEU A 1 88 ? -13.674 6.602 38.840 1.00 44.16 88 LEU A C 1
ATOM 674 O O . LEU A 1 88 ? -13.543 5.415 39.223 1.00 44.16 88 LEU A O 1
#

pLDDT: mean 76.71, std 19.26, range [37.91, 95.12]

Radius of gyration: 17.98 Å; chains: 1; bounding box: 61×21×47 Å

Foldseek 3Di:
DDDPPPPDLFDWDFAALVVLVVLCVLQVHDLVNLCVQFPDDSVQNVCNNVRHTDTPVSVVRSVVSSVVRDRPPVCVCVVVVPPPPDDD

Secondary structure (DSSP, 8-state):
-----------EEE--HHHHHHHHHTTT--HHHHHHHSSS-HHHHHHHHTT-EEEHHHHHHHHHHHHHS---HHHHHHHTT-------